Protein AF-A0A7V4PBB2-F1 (afdb_monomer_lite)

Radius of gyration: 16.27 Å; chains: 1; bounding box: 33×46×34 Å

Sequence (69 aa):
MRTTHATDFEPLTVTVPLWEEPPGVFGVGKSRVLPAIVLRAFQRGESPESIVRAYRSLDLADVYAVISR

Secondary structure (DSSP, 8-state):
-----------------EEESSTT-EEETTS---HHHHHHHHHTT--HHHHHHHSTTS-HHHHHHHHT-

Foldseek 3Di:
DDDDPPPPDDDDDQDQDWDQPPHPQIDGDQDSDGLVNLCVCVVVVDDLVNVCVVPVVDDSSNSVSSNVD

Structure (mmCIF, N/CA/C/O backbone):
data_AF-A0A7V4PBB2-F1
#
_entry.id   AF-A0A7V4PBB2-F1
#
loop_
_atom_site.group_PDB
_atom_site.id
_atom_site.type_symbol
_atom_site.label_atom_id
_atom_site.label_alt_id
_atom_site.label_comp_id
_atom_site.label_asym_id
_atom_site.label_entity_id
_atom_site.label_seq_id
_atom_site.pdbx_PDB_ins_code
_atom_site.Cartn_x
_atom_site.Cartn_y
_atom_site.Cartn_z
_atom_site.occupancy
_atom_site.B_iso_or_equiv
_atom_site.auth_seq_id
_atom_site.auth_comp_id
_atom_site.auth_asym_id
_atom_site.auth_atom_id
_atom_site.pdbx_PDB_model_num
ATOM 1 N N . MET A 1 1 ? -23.833 36.358 15.871 1.00 52.06 1 MET A N 1
ATOM 2 C CA . MET A 1 1 ? -23.616 35.947 14.469 1.00 52.06 1 MET A CA 1
ATOM 3 C C . MET A 1 1 ? -22.153 35.527 14.347 1.00 52.06 1 MET A C 1
ATOM 5 O O . MET A 1 1 ? -21.295 36.391 14.430 1.00 52.06 1 MET A O 1
ATOM 9 N N . ARG A 1 2 ? -21.844 34.221 14.344 1.00 52.88 2 ARG A N 1
ATOM 10 C CA . ARG A 1 2 ? -20.461 33.716 14.211 1.00 52.88 2 ARG A CA 1
ATOM 11 C C . ARG A 1 2 ? -20.195 33.464 12.730 1.00 52.88 2 ARG A C 1
ATOM 13 O O . ARG A 1 2 ? -20.871 32.636 12.132 1.00 52.88 2 ARG A O 1
ATOM 20 N N . THR A 1 3 ? -19.250 34.189 12.152 1.00 56.56 3 THR A N 1
ATOM 21 C CA . THR A 1 3 ? -18.716 33.926 10.815 1.00 56.56 3 THR A CA 1
ATOM 22 C C . THR A 1 3 ? -17.705 32.791 10.919 1.00 56.56 3 THR A C 1
ATOM 24 O O . THR A 1 3 ? -16.614 32.972 11.457 1.00 56.56 3 THR A O 1
ATOM 27 N N . THR A 1 4 ? -18.079 31.601 10.462 1.00 61.53 4 THR A N 1
ATOM 28 C CA . THR A 1 4 ? -17.153 30.475 10.324 1.00 61.53 4 THR A CA 1
ATOM 29 C C . THR A 1 4 ? -16.265 30.749 9.112 1.00 61.53 4 THR A C 1
ATOM 31 O O . THR A 1 4 ? -16.753 30.746 7.985 1.00 61.53 4 THR A O 1
ATOM 34 N N . HIS A 1 5 ? -14.974 31.010 9.327 1.00 62.88 5 HIS A N 1
ATOM 35 C CA . HIS A 1 5 ? -13.991 30.912 8.250 1.00 62.88 5 HIS A CA 1
ATOM 36 C C . HIS A 1 5 ? -13.880 29.432 7.878 1.00 62.88 5 HIS A C 1
ATOM 38 O O . HIS A 1 5 ? -13.369 28.636 8.662 1.00 62.88 5 HIS A O 1
ATOM 44 N N . ALA A 1 6 ? -14.401 29.056 6.711 1.00 67.06 6 ALA A N 1
ATOM 45 C CA . ALA A 1 6 ? -14.020 27.801 6.086 1.00 67.06 6 ALA A CA 1
ATOM 46 C C . ALA A 1 6 ? -12.532 27.925 5.747 1.00 67.06 6 ALA A C 1
ATOM 48 O O . ALA A 1 6 ? -12.150 28.756 4.924 1.00 67.06 6 ALA A O 1
ATOM 49 N N . THR A 1 7 ? -11.685 27.192 6.466 1.00 69.75 7 THR A N 1
ATOM 50 C CA . THR A 1 7 ? -10.280 27.040 6.099 1.00 69.75 7 THR A CA 1
ATOM 51 C C . THR A 1 7 ? -10.250 26.454 4.695 1.00 69.75 7 THR A C 1
ATOM 53 O O . THR A 1 7 ? -10.847 25.404 4.461 1.00 69.75 7 THR A O 1
ATOM 56 N N . ASP A 1 8 ? -9.617 27.166 3.770 1.00 68.62 8 ASP A N 1
ATOM 57 C CA . ASP A 1 8 ? -9.308 26.680 2.432 1.00 68.62 8 ASP A CA 1
ATOM 58 C C . ASP A 1 8 ? -8.503 25.380 2.584 1.00 68.62 8 ASP A C 1
ATOM 60 O O . ASP A 1 8 ? -7.368 25.383 3.060 1.00 68.62 8 ASP A O 1
ATOM 64 N N . PHE A 1 9 ? -9.163 24.243 2.361 1.00 69.00 9 PHE A N 1
ATOM 65 C CA . PHE A 1 9 ? -8.571 22.920 2.512 1.00 69.00 9 PHE A CA 1
ATOM 66 C C . PHE A 1 9 ? -8.172 22.458 1.118 1.00 69.00 9 PHE A C 1
ATOM 68 O O . PHE A 1 9 ? -8.967 21.833 0.412 1.00 69.00 9 PHE A O 1
ATOM 75 N N . GLU A 1 10 ? -6.959 22.807 0.695 1.00 71.81 10 GLU A N 1
ATOM 76 C CA . GLU A 1 10 ? -6.409 22.247 -0.534 1.00 71.81 10 GLU A CA 1
ATOM 77 C C . GLU A 1 10 ? -6.305 20.718 -0.384 1.00 71.81 10 GLU A C 1
ATOM 79 O O . GLU A 1 10 ? -5.756 20.224 0.610 1.00 71.81 10 GLU A O 1
ATOM 84 N N . PRO A 1 11 ? -6.853 19.933 -1.328 1.00 72.31 11 PRO A N 1
ATOM 85 C CA . PRO A 1 11 ? -6.829 18.486 -1.219 1.00 72.31 11 PRO A CA 1
ATOM 86 C C . PRO A 1 11 ? -5.385 17.981 -1.301 1.00 72.31 11 PRO A C 1
ATOM 88 O O . PRO A 1 11 ? -4.711 18.131 -2.321 1.00 72.31 11 PRO A O 1
ATOM 91 N N . LEU A 1 12 ? -4.918 17.321 -0.239 1.00 73.50 12 LEU A N 1
ATOM 92 C CA . LEU A 1 12 ? -3.654 16.590 -0.262 1.00 73.50 12 LEU A CA 1
ATOM 93 C C . LEU A 1 12 ? -3.785 15.422 -1.250 1.00 73.50 12 LEU A C 1
ATOM 95 O O . LEU A 1 12 ? -4.472 14.434 -0.986 1.00 73.50 12 LEU A O 1
ATOM 99 N N . THR A 1 13 ? -3.149 15.536 -2.415 1.00 76.81 13 THR A N 1
ATOM 100 C CA . THR A 1 13 ? -3.137 14.466 -3.417 1.00 76.81 13 THR A CA 1
ATOM 101 C C . THR A 1 13 ? -1.977 13.506 -3.140 1.00 76.81 13 THR A C 1
ATOM 103 O O . THR A 1 13 ? -0.814 13.897 -3.141 1.00 76.81 13 THR A O 1
ATOM 106 N N . VAL A 1 14 ? -2.283 12.228 -2.885 1.00 78.62 14 VAL A N 1
ATOM 107 C CA . VAL A 1 14 ? -1.272 11.181 -2.633 1.00 78.62 14 VAL A CA 1
ATOM 108 C C . VAL A 1 14 ? -1.182 10.243 -3.829 1.00 78.62 14 VAL A C 1
ATOM 110 O O . VAL A 1 14 ? -2.028 9.366 -4.004 1.00 78.62 14 VAL A O 1
ATOM 113 N N . THR A 1 15 ? -0.198 10.423 -4.703 1.00 84.62 15 THR A N 1
ATOM 114 C CA . THR A 1 15 ? -0.017 9.535 -5.863 1.00 84.62 15 THR A CA 1
ATOM 115 C C . THR A 1 15 ? 0.278 8.108 -5.402 1.00 84.62 15 THR A C 1
ATOM 117 O O . THR A 1 15 ? 1.187 7.893 -4.607 1.00 84.62 15 THR A O 1
ATOM 120 N N . VAL A 1 16 ? -0.479 7.132 -5.911 1.00 82.69 16 VAL A N 1
ATOM 121 C CA . VAL A 1 16 ? -0.171 5.713 -5.697 1.00 82.69 16 VAL A CA 1
ATOM 122 C C . VAL A 1 16 ? 0.858 5.303 -6.746 1.00 82.69 16 VAL A C 1
ATOM 124 O O . VAL A 1 16 ? 0.549 5.402 -7.937 1.00 82.69 16 VAL A O 1
ATOM 127 N N . PRO A 1 17 ? 2.070 4.872 -6.361 1.00 82.69 17 PRO A N 1
ATOM 128 C CA . PRO A 1 17 ? 3.060 4.435 -7.329 1.00 82.69 17 PRO A CA 1
ATOM 129 C C . PRO A 1 17 ? 2.635 3.066 -7.851 1.00 82.69 17 PRO A C 1
ATOM 131 O O . PRO A 1 17 ? 2.840 2.049 -7.197 1.00 82.69 17 PRO A O 1
ATOM 134 N N . LEU A 1 18 ? 1.980 3.051 -9.007 1.00 87.75 18 LEU A N 1
ATOM 135 C CA . LEU A 1 18 ? 1.583 1.832 -9.697 1.00 87.75 18 LEU A CA 1
ATOM 136 C C . LEU A 1 18 ? 2.426 1.673 -10.954 1.00 87.75 18 LEU A C 1
ATOM 138 O O . LEU A 1 18 ? 2.651 2.635 -11.688 1.00 87.75 18 LEU A O 1
ATOM 142 N N . TRP A 1 19 ? 2.856 0.447 -11.213 1.00 88.81 19 TRP A N 1
ATOM 143 C CA . TRP A 1 19 ? 3.449 0.052 -12.486 1.00 88.81 19 TRP A CA 1
ATOM 144 C C . TRP A 1 19 ? 2.701 -1.158 -13.029 1.00 88.81 19 TRP A C 1
ATOM 146 O O . TRP A 1 19 ? 2.102 -1.908 -12.260 1.00 88.81 19 TRP A O 1
ATOM 156 N N . GLU A 1 20 ? 2.731 -1.335 -14.346 1.00 90.44 20 GLU A N 1
ATOM 157 C CA . GLU A 1 20 ? 2.009 -2.395 -15.043 1.00 90.44 20 GLU A CA 1
ATOM 158 C C . GLU A 1 20 ? 2.984 -3.262 -15.843 1.00 90.44 20 GLU A C 1
ATOM 160 O O . GLU A 1 20 ? 3.577 -2.781 -16.807 1.00 90.44 20 GLU A O 1
ATOM 165 N N . GLU A 1 21 ? 3.164 -4.526 -15.448 1.00 76.81 21 GLU A N 1
ATOM 166 C CA . GLU A 1 21 ? 3.928 -5.504 -16.234 1.00 76.81 21 GLU A CA 1
ATOM 167 C C . GLU A 1 21 ? 3.663 -6.955 -15.765 1.00 76.81 21 GLU A C 1
ATOM 169 O O . GLU A 1 21 ? 3.873 -7.290 -14.594 1.00 76.81 21 GLU A O 1
ATOM 174 N N . PRO A 1 22 ? 3.259 -7.880 -16.656 1.00 85.06 22 PRO A N 1
ATOM 175 C CA . PRO A 1 22 ? 2.756 -7.662 -18.020 1.00 85.06 22 PRO A CA 1
ATOM 176 C C . PRO A 1 22 ? 1.430 -6.865 -18.026 1.00 85.06 22 PRO A C 1
ATOM 178 O O . PRO A 1 22 ? 0.899 -6.572 -16.953 1.00 85.06 22 PRO A O 1
ATOM 181 N N . PRO A 1 23 ? 0.868 -6.519 -19.204 1.00 87.75 23 PRO A N 1
ATOM 182 C CA . PRO A 1 23 ? -0.406 -5.804 -19.281 1.00 87.75 23 PRO A CA 1
ATOM 183 C C . PRO A 1 23 ? -1.501 -6.447 -18.414 1.00 87.75 23 PRO A C 1
ATOM 185 O O . PRO A 1 23 ? -1.718 -7.659 -18.466 1.00 87.75 23 PRO A O 1
ATOM 188 N N . GLY A 1 24 ? -2.172 -5.633 -17.601 1.00 83.94 24 GLY A N 1
ATOM 189 C CA . GLY A 1 24 ? -3.188 -6.031 -16.626 1.00 8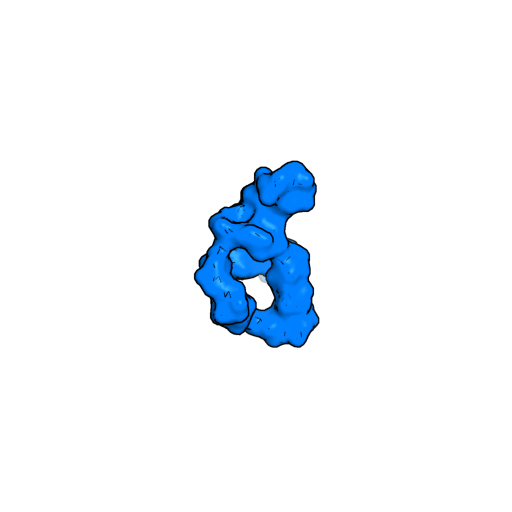3.94 24 GLY A CA 1
ATOM 190 C C . GLY A 1 24 ? -2.665 -6.404 -15.233 1.00 83.94 24 GLY A C 1
ATOM 191 O O . GLY A 1 24 ? -3.474 -6.662 -14.339 1.00 83.94 24 GLY A O 1
ATOM 192 N N . VAL A 1 25 ? -1.346 -6.426 -15.011 1.00 85.75 25 VAL A N 1
ATOM 193 C CA . VAL A 1 25 ? -0.737 -6.754 -13.711 1.00 85.75 25 VAL A CA 1
ATOM 194 C C . VAL A 1 25 ? -0.151 -5.498 -13.079 1.00 85.75 25 VAL A C 1
ATOM 196 O O . VAL A 1 25 ? 0.938 -5.069 -13.444 1.00 85.75 25 VAL A O 1
ATOM 199 N N . PHE A 1 26 ? -0.863 -4.936 -12.100 1.00 90.31 26 PHE A N 1
ATOM 200 C CA . PHE A 1 26 ? -0.434 -3.729 -11.392 1.00 90.31 26 PHE A CA 1
ATOM 201 C C . PHE A 1 26 ? 0.315 -4.057 -10.105 1.00 90.31 26 PHE A C 1
ATOM 203 O O . PHE A 1 26 ? -0.263 -4.668 -9.209 1.00 90.31 26 PHE A O 1
ATOM 210 N N . GLY A 1 27 ? 1.565 -3.620 -9.983 1.00 92.31 27 GLY A N 1
ATOM 211 C CA . GLY A 1 27 ? 2.346 -3.696 -8.749 1.00 92.31 27 GLY A CA 1
ATOM 212 C C . GLY A 1 27 ? 2.331 -2.386 -7.957 1.00 92.31 27 GLY A C 1
ATOM 213 O O . GLY A 1 27 ? 2.097 -1.317 -8.516 1.00 92.31 27 GLY A O 1
ATOM 214 N N . VAL A 1 28 ? 2.586 -2.470 -6.651 1.00 94.56 28 VAL A N 1
ATOM 215 C CA . VAL A 1 28 ? 2.743 -1.314 -5.751 1.00 94.56 28 VAL A CA 1
ATOM 216 C C . VAL A 1 28 ? 4.218 -0.923 -5.650 1.00 94.56 28 VAL A C 1
ATOM 218 O O . VAL A 1 28 ? 5.058 -1.750 -5.297 1.00 94.56 28 VAL A O 1
ATOM 221 N N . GLY A 1 29 ? 4.553 0.338 -5.909 1.00 91.94 29 GLY A N 1
ATOM 222 C CA . GLY A 1 29 ? 5.905 0.865 -5.749 1.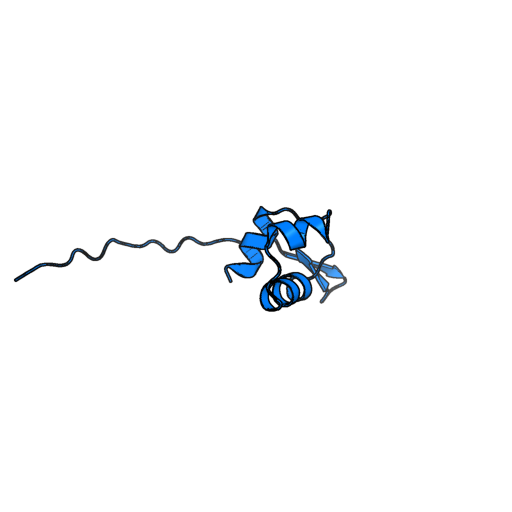00 91.94 29 GLY A CA 1
ATOM 223 C C . GLY A 1 29 ? 6.888 0.249 -6.735 1.00 91.94 29 GLY A C 1
ATOM 224 O O . GLY A 1 29 ? 6.769 0.417 -7.941 1.00 91.94 29 GLY A O 1
ATOM 225 N N . LYS A 1 30 ? 7.864 -0.497 -6.214 1.00 91.19 30 LYS A N 1
ATOM 226 C CA . LYS A 1 30 ? 8.750 -1.390 -6.993 1.00 91.19 30 LYS A CA 1
ATOM 227 C C . LYS A 1 30 ? 8.413 -2.872 -6.791 1.00 91.19 30 LYS A C 1
ATOM 229 O O . LYS A 1 30 ? 9.092 -3.751 -7.319 1.00 91.19 30 LYS A O 1
ATOM 234 N N . SER A 1 31 ? 7.392 -3.163 -5.989 1.00 93.31 31 SER A N 1
ATOM 235 C CA . SER A 1 31 ? 6.970 -4.513 -5.643 1.00 93.31 31 SER A CA 1
ATOM 236 C C . SER A 1 31 ? 6.025 -5.087 -6.688 1.00 93.31 31 SER A C 1
ATOM 238 O O . SER A 1 31 ? 5.175 -4.387 -7.230 1.00 93.31 31 SER A O 1
ATOM 240 N N . ARG A 1 32 ? 6.108 -6.406 -6.895 1.00 92.50 32 ARG A N 1
ATOM 241 C CA . ARG A 1 32 ? 5.118 -7.187 -7.660 1.00 92.50 32 ARG A CA 1
ATOM 242 C C . ARG A 1 32 ? 3.846 -7.493 -6.866 1.00 92.50 32 ARG A C 1
ATOM 244 O O . ARG A 1 32 ? 2.975 -8.208 -7.352 1.00 92.50 32 ARG A O 1
ATOM 251 N N . VAL A 1 33 ? 3.751 -7.016 -5.627 1.00 94.94 33 VAL A N 1
ATOM 252 C CA . VAL A 1 33 ? 2.548 -7.176 -4.814 1.00 94.94 33 VAL A CA 1
ATOM 253 C C . VAL A 1 33 ? 1.451 -6.284 -5.377 1.00 94.94 33 VAL A C 1
ATOM 255 O O . VAL A 1 33 ? 1.634 -5.080 -5.541 1.00 94.94 33 VAL A O 1
ATOM 258 N N . LEU A 1 34 ? 0.304 -6.898 -5.659 1.00 95.06 34 LEU A N 1
ATOM 259 C CA . LEU A 1 34 ? -0.842 -6.209 -6.231 1.00 95.06 34 LEU A CA 1
ATOM 260 C C . LEU A 1 34 ? -1.505 -5.288 -5.193 1.00 95.06 34 LEU A C 1
ATOM 262 O O . LEU A 1 34 ? -1.663 -5.704 -4.039 1.00 95.06 34 LEU A O 1
ATOM 266 N N . PRO A 1 35 ? -2.028 -4.116 -5.594 1.00 94.56 35 PRO A N 1
ATOM 267 C CA . PRO A 1 35 ? -2.816 -3.251 -4.714 1.00 94.56 35 PRO A CA 1
ATOM 268 C C . PRO A 1 35 ? -3.975 -3.991 -4.035 1.00 94.56 35 PRO A C 1
ATOM 270 O O . PRO A 1 35 ? -4.243 -3.794 -2.853 1.00 94.56 35 PRO A O 1
ATOM 273 N N . ALA A 1 36 ? -4.618 -4.920 -4.751 1.00 94.62 36 ALA A N 1
ATOM 274 C CA . ALA A 1 36 ? -5.705 -5.742 -4.222 1.00 94.62 36 ALA A CA 1
ATOM 275 C C . ALA A 1 36 ? -5.283 -6.636 -3.038 1.00 94.62 36 ALA A C 1
ATOM 277 O O . ALA A 1 36 ? -6.100 -6.909 -2.159 1.00 94.62 36 ALA A O 1
ATOM 278 N N . ILE A 1 37 ? -4.022 -7.087 -2.996 1.00 96.44 37 ILE A N 1
ATOM 279 C CA . ILE A 1 37 ? -3.484 -7.867 -1.870 1.00 96.44 37 ILE A CA 1
ATOM 280 C C . ILE A 1 37 ? -3.341 -6.963 -0.644 1.00 96.44 37 ILE A C 1
ATOM 282 O O . ILE A 1 37 ? -3.802 -7.334 0.434 1.00 96.44 37 ILE A O 1
ATOM 286 N N . VAL A 1 38 ? -2.773 -5.765 -0.822 1.00 96.88 38 VAL A N 1
ATOM 287 C CA . VAL A 1 38 ? -2.614 -4.765 0.248 1.00 96.88 38 VAL A CA 1
ATOM 288 C C . VAL A 1 38 ? -3.972 -4.372 0.830 1.00 96.88 38 VAL A C 1
ATOM 290 O O . VAL A 1 38 ? -4.173 -4.461 2.040 1.00 96.88 38 VAL A O 1
ATOM 293 N N . LEU A 1 39 ? -4.932 -4.023 -0.032 1.00 96.31 39 LEU A N 1
ATOM 294 C CA . LEU A 1 39 ? -6.290 -3.650 0.374 1.00 96.31 39 LEU A CA 1
ATOM 295 C C . LEU A 1 39 ? -6.978 -4.779 1.148 1.00 96.31 39 LEU A C 1
ATOM 297 O O . LEU A 1 39 ? -7.564 -4.537 2.199 1.00 96.31 39 LEU A O 1
ATOM 301 N N . ARG A 1 40 ? -6.873 -6.027 0.674 1.00 97.62 40 ARG A N 1
ATOM 302 C CA . ARG A 1 40 ? -7.490 -7.179 1.345 1.00 97.62 40 ARG A CA 1
ATOM 303 C C . ARG A 1 40 ? -6.843 -7.482 2.699 1.00 97.62 40 ARG A C 1
ATOM 305 O O . ARG A 1 40 ? -7.560 -7.844 3.628 1.00 97.62 40 ARG A O 1
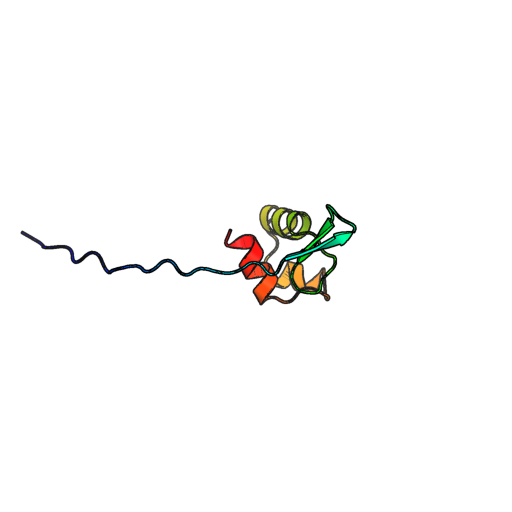ATOM 312 N N . ALA A 1 41 ? -5.522 -7.364 2.822 1.00 97.69 41 ALA A N 1
ATOM 313 C CA . ALA A 1 41 ? -4.829 -7.549 4.098 1.00 97.69 41 ALA A CA 1
ATOM 314 C C . ALA A 1 41 ? -5.261 -6.481 5.115 1.00 97.69 41 ALA A C 1
ATOM 316 O O . ALA A 1 41 ? -5.641 -6.809 6.239 1.00 97.69 41 ALA A O 1
ATOM 317 N N . PHE A 1 42 ? -5.326 -5.219 4.686 1.00 97.94 42 PHE A N 1
ATOM 318 C CA . PHE A 1 42 ? -5.803 -4.124 5.526 1.00 97.94 42 PHE A CA 1
ATOM 319 C C . PHE A 1 42 ? -7.268 -4.312 5.955 1.00 97.94 42 PHE A C 1
ATOM 321 O O . PHE A 1 42 ? -7.589 -4.205 7.135 1.00 97.94 42 PHE A O 1
ATOM 328 N N . GLN A 1 43 ? -8.153 -4.706 5.033 1.00 97.69 43 GLN A N 1
ATOM 329 C CA . GLN A 1 43 ? -9.561 -5.020 5.330 1.00 97.69 43 GLN A CA 1
ATOM 330 C C . GLN A 1 43 ? -9.735 -6.182 6.321 1.00 97.69 43 GLN A C 1
ATOM 332 O O . GLN A 1 43 ? -10.764 -6.275 6.986 1.00 97.69 43 GLN A O 1
ATOM 337 N N . ARG A 1 44 ? -8.739 -7.068 6.444 1.00 98.00 44 ARG A N 1
ATOM 338 C CA . ARG A 1 44 ? -8.702 -8.138 7.452 1.00 98.00 44 ARG A CA 1
ATOM 339 C C . ARG A 1 44 ? -8.180 -7.675 8.818 1.00 98.00 44 ARG A C 1
ATOM 341 O O . ARG A 1 44 ? -8.107 -8.494 9.731 1.00 98.00 44 ARG A O 1
ATOM 348 N N . GLY A 1 45 ? -7.831 -6.398 8.961 1.00 98.06 45 GLY A N 1
ATOM 349 C CA . GLY A 1 45 ? -7.331 -5.801 10.197 1.00 98.06 45 GLY A CA 1
ATOM 350 C C . GLY A 1 45 ? -5.810 -5.820 10.341 1.00 98.06 45 GLY A C 1
ATOM 351 O O . GLY A 1 45 ? -5.309 -5.516 11.422 1.00 98.06 45 GLY A O 1
ATOM 352 N N . GLU A 1 46 ? -5.056 -6.173 9.294 1.00 98.44 46 GLU A N 1
ATOM 353 C CA . GLU A 1 46 ? -3.599 -6.038 9.346 1.00 98.44 46 GLU A CA 1
ATOM 354 C C . GLU A 1 46 ? -3.186 -4.565 9.325 1.00 98.44 46 GLU A C 1
ATOM 356 O O . GLU A 1 46 ? -3.698 -3.770 8.536 1.00 98.44 46 GLU A O 1
ATOM 361 N N . SER A 1 47 ? -2.218 -4.200 10.171 1.00 98.38 47 SER A N 1
ATOM 362 C CA . SER A 1 47 ? -1.640 -2.856 10.130 1.00 98.38 47 SER A CA 1
ATOM 363 C C . SER A 1 47 ? -0.744 -2.686 8.893 1.00 98.38 47 SER A C 1
ATOM 365 O O . SER A 1 47 ? -0.114 -3.663 8.470 1.00 98.38 47 SER A O 1
ATOM 367 N N . PRO A 1 48 ? -0.595 -1.466 8.345 1.00 97.94 48 PRO A N 1
ATOM 368 C CA . PRO A 1 48 ? 0.332 -1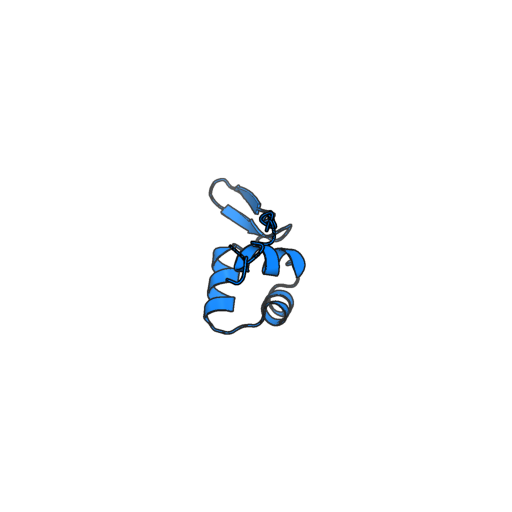.188 7.243 1.00 97.94 48 PRO A CA 1
ATOM 369 C C . PRO A 1 48 ? 1.757 -1.708 7.495 1.00 97.94 48 PRO A C 1
ATOM 371 O O . PRO A 1 48 ? 2.383 -2.304 6.620 1.00 97.94 48 PRO A O 1
ATOM 374 N N . GLU A 1 49 ? 2.252 -1.575 8.725 1.00 98.31 49 GLU A N 1
ATOM 375 C CA . GLU A 1 49 ? 3.571 -2.061 9.139 1.00 98.31 49 GLU A CA 1
ATOM 376 C C . GLU A 1 49 ? 3.645 -3.591 9.133 1.00 98.31 49 GLU A C 1
ATOM 378 O O . GLU A 1 49 ? 4.694 -4.163 8.839 1.00 98.31 49 GLU A O 1
ATOM 383 N N . SER A 1 50 ? 2.545 -4.275 9.460 1.00 98.38 50 SER A N 1
ATOM 384 C CA . SER A 1 50 ? 2.467 -5.738 9.386 1.00 98.38 50 SER A CA 1
ATOM 385 C C . SER A 1 50 ? 2.452 -6.221 7.941 1.00 98.38 50 SER A C 1
ATOM 387 O O . SER A 1 50 ? 3.171 -7.166 7.624 1.00 98.38 50 SER A O 1
ATOM 389 N N . ILE A 1 51 ? 1.759 -5.505 7.055 1.00 98.19 51 ILE A N 1
ATOM 390 C CA . ILE A 1 51 ? 1.746 -5.785 5.615 1.00 98.19 51 ILE A CA 1
ATOM 391 C C . ILE A 1 51 ? 3.161 -5.654 5.029 1.00 98.19 51 ILE A C 1
ATOM 393 O O . ILE A 1 51 ? 3.624 -6.562 4.343 1.00 98.19 51 ILE A O 1
ATOM 397 N N . VAL A 1 52 ? 3.904 -4.589 5.357 1.00 97.88 52 VAL A N 1
ATOM 398 C CA . VAL A 1 52 ? 5.315 -4.437 4.936 1.00 97.88 52 VAL A CA 1
ATOM 399 C C . VAL A 1 52 ? 6.206 -5.540 5.514 1.00 97.88 52 VAL A C 1
ATOM 401 O O . VAL A 1 52 ? 7.102 -6.048 4.838 1.00 97.88 52 VAL A O 1
ATOM 404 N N . ARG A 1 53 ? 5.965 -5.959 6.764 1.00 98.00 53 ARG A N 1
ATOM 405 C CA . ARG A 1 53 ? 6.693 -7.091 7.360 1.00 98.00 53 ARG A CA 1
ATOM 406 C C . ARG A 1 53 ? 6.422 -8.404 6.621 1.00 98.00 53 ARG A C 1
ATOM 408 O O . ARG A 1 53 ? 7.367 -9.168 6.435 1.00 98.00 53 ARG A O 1
ATOM 415 N N . ALA A 1 54 ? 5.183 -8.648 6.190 1.00 97.44 54 ALA A N 1
ATOM 416 C CA . ALA A 1 54 ? 4.794 -9.832 5.422 1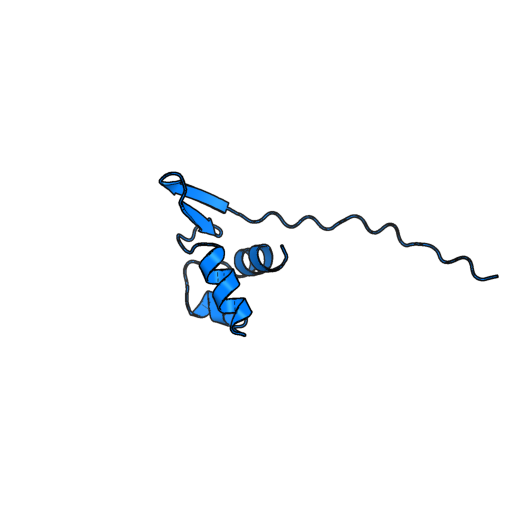.00 97.44 54 ALA A CA 1
ATOM 417 C C . ALA A 1 54 ? 5.329 -9.801 3.978 1.00 97.44 54 ALA A C 1
ATOM 419 O O . ALA A 1 54 ? 5.728 -10.833 3.438 1.00 97.44 54 ALA A O 1
ATOM 420 N N . TYR A 1 55 ? 5.404 -8.614 3.373 1.00 96.62 55 TYR A N 1
ATOM 421 C CA . TYR A 1 55 ? 5.853 -8.402 2.001 1.00 96.62 55 TYR A CA 1
ATOM 422 C C . TYR A 1 55 ? 7.031 -7.425 1.955 1.00 96.62 55 TYR A C 1
ATOM 424 O O . TYR A 1 55 ? 6.882 -6.253 1.625 1.00 96.62 55 TYR A O 1
ATOM 432 N N . ARG A 1 56 ? 8.238 -7.931 2.229 1.00 94.50 56 ARG A N 1
ATOM 433 C CA . ARG A 1 56 ? 9.474 -7.132 2.387 1.00 94.50 56 ARG A CA 1
ATOM 434 C C . ARG A 1 56 ? 9.913 -6.311 1.165 1.00 94.50 56 ARG A C 1
ATOM 436 O O . ARG A 1 56 ? 10.867 -5.554 1.277 1.00 94.50 56 ARG A O 1
ATOM 443 N N . SER A 1 57 ? 9.270 -6.493 0.013 1.00 96.06 57 SER A N 1
ATOM 444 C CA . SER A 1 57 ? 9.497 -5.682 -1.191 1.00 96.06 57 SER A CA 1
ATOM 445 C C . SER A 1 57 ? 8.631 -4.421 -1.251 1.00 96.06 57 SER A C 1
ATOM 447 O O . SER A 1 57 ? 8.827 -3.617 -2.156 1.00 96.06 57 SER A O 1
ATOM 449 N N . LEU A 1 58 ? 7.666 -4.266 -0.338 1.00 96.75 58 LEU A N 1
ATOM 450 C CA . LEU A 1 58 ? 6.862 -3.056 -0.199 1.00 96.75 58 LEU A CA 1
ATOM 451 C C . LEU A 1 58 ? 7.601 -2.008 0.629 1.00 96.75 58 LEU A C 1
ATOM 453 O O . LEU A 1 58 ? 8.161 -2.321 1.681 1.00 96.75 58 LEU A O 1
ATOM 457 N N . ASP A 1 59 ? 7.490 -0.755 0.203 1.00 96.75 59 ASP A N 1
ATOM 458 C CA . ASP A 1 59 ? 7.806 0.401 1.028 1.00 96.75 59 ASP A CA 1
ATOM 459 C C . ASP A 1 59 ? 6.569 0.829 1.829 1.00 96.75 59 ASP A C 1
ATOM 461 O O . ASP A 1 59 ? 5.436 0.801 1.341 1.00 96.75 59 ASP A O 1
ATOM 465 N N . LEU A 1 60 ? 6.775 1.251 3.080 1.00 96.75 60 LEU A N 1
ATOM 466 C CA . LEU A 1 60 ? 5.675 1.640 3.971 1.00 96.75 60 LEU A CA 1
ATOM 467 C C . LEU A 1 60 ? 4.867 2.821 3.418 1.00 96.75 60 LEU A C 1
ATOM 469 O O . LEU A 1 60 ? 3.643 2.825 3.525 1.00 96.75 60 LEU A O 1
ATOM 473 N N . ALA A 1 61 ? 5.538 3.788 2.791 1.00 95.06 61 ALA A N 1
ATOM 474 C CA . ALA A 1 61 ? 4.885 4.933 2.163 1.00 95.06 61 ALA A CA 1
ATOM 475 C C . ALA A 1 61 ? 3.904 4.502 1.059 1.00 95.06 61 ALA A C 1
ATOM 477 O O . ALA A 1 61 ? 2.795 5.027 0.985 1.00 95.06 61 ALA A O 1
ATOM 478 N N . ASP A 1 62 ? 4.270 3.495 0.265 1.00 95.44 62 ASP A N 1
ATOM 479 C CA . ASP A 1 62 ? 3.443 3.014 -0.842 1.00 95.44 62 ASP A CA 1
ATOM 480 C C . ASP A 1 62 ? 2.224 2.241 -0.331 1.00 95.44 62 ASP A C 1
ATOM 482 O O . ASP A 1 62 ? 1.132 2.358 -0.886 1.00 95.44 62 ASP A O 1
ATOM 486 N N . VAL A 1 63 ? 2.373 1.508 0.778 1.00 96.31 63 VAL A N 1
ATOM 487 C CA . VAL A 1 63 ? 1.237 0.877 1.466 1.00 96.31 63 VAL A CA 1
ATOM 488 C C . VAL A 1 63 ? 0.249 1.935 1.954 1.00 96.31 63 VAL A C 1
ATOM 490 O O . VAL A 1 63 ? -0.948 1.806 1.694 1.00 96.31 63 VAL A O 1
ATOM 493 N N . TYR A 1 64 ? 0.733 3.003 2.595 1.00 95.62 64 TYR A N 1
ATOM 494 C CA . TYR A 1 64 ? -0.115 4.123 3.013 1.00 95.62 64 TYR A CA 1
ATOM 495 C C . TYR A 1 64 ? -0.782 4.830 1.827 1.00 95.62 64 TYR A C 1
ATOM 497 O O . TYR A 1 64 ? -1.961 5.181 1.914 1.00 95.62 64 TYR A O 1
ATOM 505 N N . ALA A 1 65 ? -0.074 4.992 0.706 1.00 93.88 65 ALA A N 1
ATOM 506 C CA . ALA A 1 65 ? -0.640 5.569 -0.507 1.00 93.88 65 ALA A CA 1
ATOM 507 C C . ALA A 1 65 ? -1.801 4.725 -1.055 1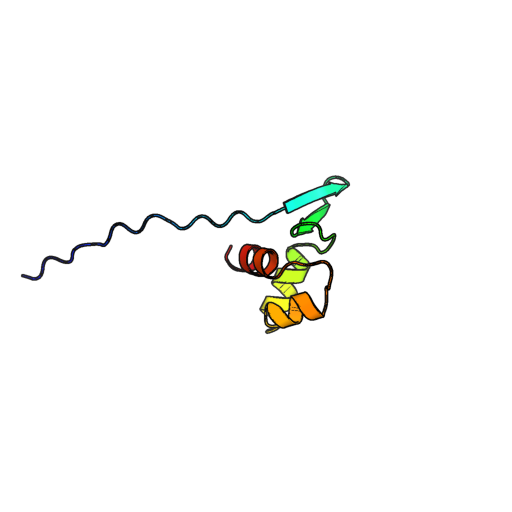.00 93.88 65 ALA A C 1
ATOM 509 O O . ALA A 1 65 ? -2.823 5.289 -1.430 1.00 93.88 65 ALA A O 1
ATOM 510 N N . VAL A 1 66 ? -1.682 3.391 -1.052 1.00 94.50 66 VAL A N 1
ATOM 511 C CA . VAL A 1 66 ? -2.740 2.482 -1.529 1.00 94.50 66 VAL A CA 1
ATOM 512 C C . VAL A 1 66 ? -3.995 2.536 -0.653 1.00 94.50 66 VAL A C 1
ATOM 514 O O . VAL A 1 66 ? -5.095 2.576 -1.191 1.00 94.50 66 VAL A O 1
ATOM 517 N N . ILE A 1 67 ? -3.859 2.529 0.678 1.00 94.00 67 ILE A N 1
ATOM 518 C CA . ILE A 1 67 ? -5.024 2.471 1.588 1.00 94.00 67 ILE A CA 1
ATOM 519 C C . ILE A 1 67 ? -5.724 3.819 1.792 1.00 94.00 67 ILE A C 1
ATOM 521 O O . ILE A 1 67 ? -6.831 3.855 2.318 1.00 94.00 67 ILE A O 1
ATOM 525 N N . SER A 1 68 ? -5.084 4.925 1.406 1.00 88.81 68 SER A N 1
ATOM 526 C CA . SER A 1 68 ? -5.655 6.277 1.506 1.00 88.81 68 SER A CA 1
ATOM 527 C C . SER A 1 68 ? -6.496 6.656 0.277 1.00 88.81 68 SER A C 1
ATOM 529 O O . SER A 1 68 ? -6.798 7.836 0.084 1.00 88.81 68 SER A O 1
ATOM 531 N N . ARG A 1 69 ? -6.820 5.683 -0.584 1.00 74.56 69 ARG A N 1
ATOM 532 C CA . ARG A 1 69 ? -7.596 5.853 -1.816 1.00 74.56 69 ARG A CA 1
ATOM 533 C C . ARG A 1 69 ? -8.950 5.169 -1.752 1.00 74.56 69 ARG A C 1
ATOM 535 O O . ARG A 1 69 ? -9.052 4.104 -1.107 1.00 74.56 69 ARG A O 1
#

pLDDT: mean 87.83, std 12.33, range [52.06, 98.44]